Protein AF-A0A170V1U6-F1 (afdb_monomer_lite)

pLDDT: mean 73.05, std 10.62, range [34.31, 85.88]

Organism: Triatoma infestans (NCBI:txid30076)

Foldseek 3Di:
DDDDDDDDDDDDDQPLVVVVVLQVVDADPAPVPDDPPCPPSWDALVNCCVVRVDDSVVNVVSCVVQVWDQDPRTTHHHDPNSVVVVVVVVVVVCVVVVPDPVDDPPVVSVVVVCVVGPPDD

InterPro domains:
  IPR019128 Sister chromatid cohesion protein Dcc1 [PF09724] (2-118)
  IPR019128 Sister chromatid cohesion protein Dcc1 [PTHR13395] (3-121)

Secondary structure (DSSP, 8-state):
-----------PPP-HHHHHHHHHHT-B--GGG--S---SS-B-HHHHHHHHT--HHHHHHHHHHTT-EEETTEEEPBPHHHHHHHHHHHHHHHHHTT--TT---HHHHHHHHHHHSPP--

Sequence (121 aa):
EFFYDYYELKKIKPRLSRIRHLLNERQYKGSELEEQDQSDGYYSIDDLIERIQASEEEIKQGLSDIDAVSIKGKWRLLEDQYHFRALSFMLNLLDENSWKVNEIPLGETLEILNELLPKEI

Radius of gyration: 20.26 Å; chains: 1; bounding box: 54×34×65 Å

Structure (mmCIF, N/CA/C/O backbone):
data_AF-A0A170V1U6-F1
#
_entry.id   AF-A0A170V1U6-F1
#
loop_
_atom_site.group_PDB
_atom_site.id
_atom_site.type_symbol
_atom_site.label_atom_id
_atom_site.label_alt_id
_atom_site.label_comp_id
_atom_site.label_asym_id
_atom_site.label_entity_id
_atom_site.label_seq_id
_atom_site.pdbx_PDB_ins_code
_atom_site.Cartn_x
_atom_site.Cartn_y
_atom_site.Cartn_z
_atom_site.occupancy
_atom_site.B_iso_or_equiv
_atom_site.auth_seq_id
_atom_site.auth_comp_id
_atom_site.auth_asym_id
_atom_site.auth_atom_id
_atom_site.pdbx_PDB_model_num
ATOM 1 N N . GLU A 1 1 ? -35.802 3.725 39.553 1.00 45.03 1 GLU A N 1
ATOM 2 C CA . GLU A 1 1 ? -35.129 2.488 39.100 1.00 45.03 1 GLU A CA 1
ATOM 3 C C . GLU A 1 1 ? -33.662 2.761 38.762 1.00 45.03 1 GLU A C 1
ATOM 5 O O . GLU A 1 1 ? -33.362 3.860 38.311 1.00 45.03 1 GLU A O 1
ATOM 10 N N . PHE A 1 2 ? -32.754 1.804 38.991 1.00 49.97 2 PHE A N 1
ATOM 11 C CA . PHE A 1 2 ? -31.354 1.894 38.553 1.00 49.97 2 PHE A CA 1
ATOM 12 C C . PHE A 1 2 ? -31.226 1.248 37.169 1.00 49.97 2 PHE A C 1
ATOM 14 O O . PHE A 1 2 ? -31.465 0.050 37.028 1.00 49.97 2 PHE A O 1
ATOM 21 N N . PHE A 1 3 ? -30.875 2.038 36.156 1.00 56.53 3 PHE A N 1
ATOM 22 C CA . PHE A 1 3 ? -30.530 1.530 34.831 1.00 56.53 3 PHE A CA 1
ATOM 23 C C . PHE A 1 3 ? -29.086 1.030 34.870 1.00 56.53 3 PHE A C 1
ATOM 25 O O . PHE A 1 3 ? -28.166 1.801 35.135 1.00 56.53 3 PHE A O 1
ATOM 32 N N . TYR A 1 4 ? -28.899 -0.268 34.652 1.00 61.94 4 TYR A N 1
ATOM 33 C CA . TYR A 1 4 ? -27.583 -0.842 34.410 1.00 61.94 4 TYR A CA 1
ATOM 34 C C . TYR A 1 4 ? -27.370 -0.925 32.900 1.00 61.94 4 TYR A C 1
ATOM 36 O O . TYR A 1 4 ? -27.836 -1.861 32.253 1.00 61.94 4 TYR A O 1
ATOM 44 N N . ASP A 1 5 ? -26.670 0.061 32.346 1.00 73.00 5 ASP A N 1
ATOM 45 C CA . ASP A 1 5 ? -26.108 -0.025 31.002 1.00 73.00 5 ASP A CA 1
ATOM 46 C C . ASP A 1 5 ? -24.852 -0.900 31.053 1.00 73.00 5 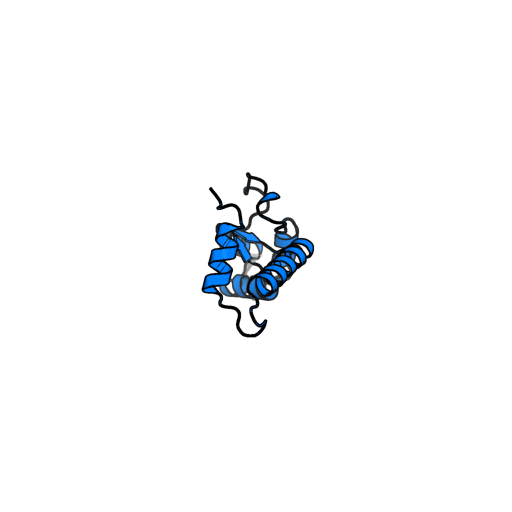ASP A C 1
ATOM 48 O O . ASP A 1 5 ? -23.875 -0.579 31.733 1.00 73.00 5 ASP A O 1
ATOM 52 N N . TYR A 1 6 ? -24.883 -2.028 30.346 1.00 67.12 6 TYR A N 1
ATOM 53 C CA . TYR A 1 6 ? -23.727 -2.903 30.179 1.00 67.12 6 TYR A CA 1
ATOM 54 C C . TYR A 1 6 ? -23.220 -2.822 28.743 1.00 67.12 6 TYR A C 1
ATOM 56 O O . TYR A 1 6 ? -23.962 -3.032 27.785 1.00 67.12 6 TYR A O 1
ATOM 64 N N . TYR A 1 7 ? -21.927 -2.542 28.606 1.00 72.62 7 TYR A N 1
ATOM 65 C CA . TYR A 1 7 ? -21.235 -2.540 27.326 1.00 72.62 7 TYR A CA 1
ATOM 66 C C . TYR A 1 7 ? -20.819 -3.969 26.966 1.00 72.62 7 TYR A C 1
ATOM 68 O O . TYR A 1 7 ? -20.016 -4.586 27.665 1.00 72.62 7 TYR A O 1
ATOM 76 N N . GLU A 1 8 ? -21.360 -4.494 25.868 1.00 74.50 8 GLU A N 1
ATOM 77 C CA . GLU A 1 8 ? -20.991 -5.799 25.314 1.00 74.50 8 GLU A CA 1
ATOM 78 C C . GLU A 1 8 ? -20.036 -5.622 24.124 1.00 74.50 8 GLU A C 1
ATOM 80 O O . GLU A 1 8 ? -20.304 -4.852 23.198 1.00 74.50 8 GLU A O 1
ATOM 85 N N . LEU A 1 9 ? -18.926 -6.364 24.123 1.00 62.81 9 LEU A N 1
ATOM 86 C CA . LEU A 1 9 ? -17.995 -6.409 22.997 1.00 62.81 9 LEU A CA 1
ATOM 87 C C . LEU A 1 9 ? -18.538 -7.344 21.912 1.00 62.81 9 LEU A C 1
ATOM 89 O O . LEU A 1 9 ? -18.596 -8.560 22.094 1.00 62.81 9 LEU A O 1
ATOM 93 N N . LYS A 1 10 ? -18.891 -6.786 20.751 1.00 63.88 10 LYS A N 1
ATOM 94 C CA . LYS A 1 10 ? -19.279 -7.567 19.570 1.00 63.88 10 LYS A CA 1
ATOM 95 C C . LYS A 1 10 ? -18.139 -7.643 18.566 1.00 63.88 10 LYS A C 1
ATOM 97 O O . LYS A 1 10 ? -17.530 -6.633 18.228 1.00 63.88 10 LYS A O 1
ATOM 102 N N . LYS A 1 11 ? -17.901 -8.844 18.030 1.00 57.09 11 LYS A N 1
ATOM 103 C CA . LYS A 1 11 ? -17.009 -9.041 16.881 1.00 57.09 11 LYS A CA 1
ATOM 104 C C . LYS A 1 11 ? -17.613 -8.332 15.668 1.00 57.09 11 LYS A C 1
ATOM 106 O O . LYS A 1 11 ? -18.649 -8.754 15.155 1.00 57.09 11 LYS A O 1
ATOM 111 N N . ILE A 1 12 ? -16.977 -7.254 15.227 1.00 63.19 12 ILE A N 1
ATOM 112 C CA . ILE A 1 12 ? -17.338 -6.552 13.997 1.00 63.19 12 ILE A CA 1
ATOM 113 C C . ILE A 1 12 ? -16.543 -7.140 12.833 1.00 63.19 12 ILE A C 1
ATOM 115 O O . ILE A 1 12 ? -15.366 -7.456 12.977 1.00 63.19 12 ILE A O 1
ATOM 119 N N . LYS A 1 13 ? -17.185 -7.309 11.672 1.00 59.25 13 LYS A N 1
ATOM 120 C CA . LYS A 1 13 ? -16.440 -7.617 10.449 1.00 59.25 13 LYS A CA 1
ATOM 121 C C . LYS A 1 13 ? -15.659 -6.362 10.052 1.00 59.25 13 LYS A C 1
ATOM 123 O O . LYS A 1 13 ? -16.295 -5.308 9.924 1.00 59.25 13 LYS A O 1
ATOM 128 N N . PRO A 1 14 ? -14.336 -6.449 9.852 1.00 61.50 14 PRO A N 1
ATOM 129 C CA . PRO A 1 14 ? -13.563 -5.304 9.409 1.00 61.50 14 PRO A CA 1
ATOM 130 C C . PRO A 1 14 ? -14.097 -4.853 8.051 1.00 61.50 14 PRO A C 1
ATOM 132 O O . PRO A 1 14 ? -14.337 -5.655 7.146 1.00 61.50 14 PRO A O 1
ATOM 135 N N . ARG A 1 15 ? -14.358 -3.551 7.910 1.00 65.88 15 ARG A N 1
ATOM 136 C CA . ARG A 1 15 ? -14.844 -2.989 6.646 1.00 65.88 15 ARG A CA 1
ATOM 137 C C . ARG A 1 15 ? -13.657 -2.754 5.721 1.00 65.88 15 ARG A C 1
ATOM 139 O O . ARG A 1 15 ? -13.321 -1.609 5.450 1.00 65.88 15 ARG A O 1
ATOM 146 N N . LEU A 1 16 ? -13.046 -3.828 5.223 1.00 68.44 16 LEU A N 1
ATOM 147 C CA . LEU A 1 16 ? -11.897 -3.762 4.307 1.00 68.44 16 LEU A CA 1
ATOM 148 C C . LEU A 1 16 ? -12.210 -2.944 3.039 1.00 68.44 16 LEU A C 1
ATOM 150 O O . LEU A 1 16 ? -11.342 -2.268 2.502 1.00 68.44 16 LEU A O 1
ATOM 154 N N . SER A 1 17 ? -13.482 -2.862 2.631 1.00 70.25 17 SER A N 1
ATOM 155 C CA . SER A 1 17 ? -13.930 -1.961 1.557 1.00 70.25 17 SER A CA 1
ATOM 156 C C . SER A 1 17 ? -13.630 -0.475 1.824 1.00 70.25 17 SER A C 1
ATOM 158 O O . SER A 1 17 ? -13.498 0.292 0.872 1.00 70.25 17 SER A O 1
ATOM 160 N N . ARG A 1 18 ? -13.494 -0.050 3.093 1.00 76.12 18 ARG A N 1
ATOM 161 C CA . ARG A 1 18 ? -13.029 1.305 3.440 1.00 76.12 18 ARG A CA 1
ATOM 162 C C . ARG A 1 18 ? -11.557 1.514 3.108 1.00 76.12 18 ARG A C 1
ATOM 164 O O . ARG A 1 18 ? -11.239 2.618 2.694 1.00 76.12 18 ARG A O 1
ATOM 171 N N . ILE A 1 19 ? -10.694 0.499 3.249 1.00 80.44 19 ILE A N 1
ATOM 172 C CA . ILE A 1 19 ? -9.269 0.593 2.874 1.00 80.44 19 ILE A CA 1
ATOM 173 C C . ILE A 1 19 ? -9.178 1.011 1.410 1.00 80.44 19 ILE A C 1
ATOM 175 O O . ILE A 1 19 ? -8.553 2.012 1.078 1.00 80.44 19 ILE A O 1
ATOM 179 N N . ARG A 1 20 ? -9.896 0.283 0.550 1.00 79.44 20 ARG A N 1
ATOM 180 C CA . ARG A 1 20 ? -9.963 0.581 -0.878 1.00 79.44 20 ARG A CA 1
ATOM 181 C C . ARG A 1 20 ? -10.508 1.976 -1.152 1.00 79.44 20 ARG A C 1
ATOM 183 O O . ARG A 1 20 ? -9.931 2.668 -1.972 1.00 79.44 20 ARG A O 1
ATOM 190 N N . HIS A 1 21 ? -11.578 2.396 -0.477 1.00 81.38 21 HIS A N 1
ATOM 191 C CA . HIS A 1 21 ? -12.125 3.744 -0.660 1.00 81.38 21 HIS A CA 1
ATOM 192 C C . HIS A 1 21 ? -11.106 4.829 -0.290 1.00 81.38 21 HIS A C 1
ATOM 194 O O . HIS A 1 21 ? -10.855 5.708 -1.100 1.00 81.38 21 HIS A O 1
ATOM 200 N N . LEU A 1 22 ? -10.489 4.730 0.892 1.00 79.62 22 LEU A N 1
ATOM 201 C CA . LEU A 1 22 ? -9.498 5.691 1.388 1.00 79.62 22 LEU A CA 1
ATOM 202 C C . LEU A 1 22 ? -8.283 5.781 0.455 1.00 79.62 22 LEU A C 1
ATOM 204 O O . LEU A 1 22 ? -7.836 6.865 0.101 1.00 79.62 22 LEU A O 1
ATOM 208 N N . LEU A 1 23 ? -7.758 4.638 0.012 1.00 80.81 23 LEU A N 1
ATOM 209 C CA . LEU A 1 23 ? -6.598 4.605 -0.881 1.00 80.81 23 LEU A CA 1
ATOM 210 C C . LEU A 1 23 ? -6.932 5.024 -2.317 1.00 80.81 23 LEU A C 1
ATOM 212 O O . LEU A 1 23 ? -6.041 5.467 -3.038 1.00 80.81 23 LEU A O 1
ATOM 216 N N . ASN A 1 24 ? -8.190 4.888 -2.744 1.00 78.75 24 ASN A N 1
ATOM 217 C CA . ASN A 1 24 ? -8.632 5.336 -4.063 1.00 78.75 24 ASN A CA 1
ATOM 218 C C . ASN A 1 24 ? -8.695 6.871 -4.151 1.00 78.75 24 ASN A C 1
ATOM 220 O O . ASN A 1 24 ? -8.493 7.413 -5.232 1.00 78.75 24 ASN A O 1
ATOM 224 N N . GLU A 1 25 ? -8.882 7.576 -3.027 1.00 75.50 25 GLU A N 1
ATOM 225 C CA . GLU A 1 25 ? -8.878 9.050 -2.997 1.00 75.50 25 GLU A CA 1
ATOM 226 C C . GLU A 1 25 ? -7.543 9.640 -3.477 1.00 75.50 25 GLU A C 1
ATOM 228 O O . GLU A 1 25 ? -7.525 10.684 -4.130 1.00 75.50 25 GLU A O 1
ATOM 233 N N . ARG A 1 26 ? -6.425 8.949 -3.218 1.00 71.75 26 ARG A N 1
ATOM 234 C CA . ARG A 1 26 ? -5.100 9.304 -3.745 1.00 71.75 26 ARG A CA 1
ATOM 235 C C . ARG A 1 26 ? -4.356 8.083 -4.277 1.00 71.75 26 ARG A C 1
ATOM 237 O O . ARG A 1 26 ? -3.466 7.536 -3.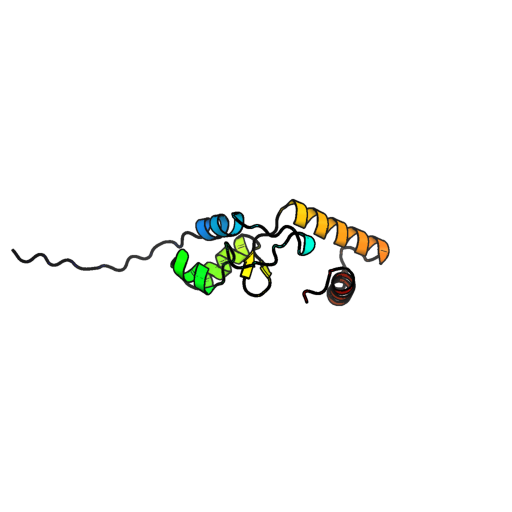621 1.00 71.75 26 ARG A O 1
ATOM 244 N N . GLN A 1 27 ? -4.702 7.697 -5.503 1.00 79.25 27 GLN A N 1
ATOM 245 C CA . GLN A 1 27 ? -3.940 6.707 -6.262 1.00 79.25 27 GLN A CA 1
ATOM 246 C C . GLN A 1 27 ? -2.569 7.248 -6.687 1.00 79.25 27 GLN A C 1
ATOM 248 O O . GLN A 1 27 ? -2.398 8.433 -6.974 1.00 79.25 27 GLN A O 1
ATOM 253 N N . TYR A 1 28 ? -1.598 6.347 -6.764 1.00 78.25 28 TYR A N 1
ATOM 254 C CA . TYR A 1 28 ? -0.255 6.603 -7.245 1.00 78.25 28 TYR A CA 1
ATOM 255 C C . TYR A 1 28 ? -0.233 6.673 -8.774 1.00 78.25 28 TYR A C 1
ATOM 257 O O . TYR A 1 28 ? -0.536 5.689 -9.453 1.00 78.25 28 TYR A O 1
ATOM 265 N N . LYS A 1 29 ? 0.149 7.838 -9.308 1.00 75.81 29 LYS A N 1
ATOM 266 C CA . LYS A 1 29 ? 0.207 8.114 -10.756 1.00 75.81 29 LYS A CA 1
ATOM 267 C C . LYS A 1 29 ? 1.634 8.161 -11.315 1.00 75.81 29 LYS A C 1
ATOM 269 O O . LYS A 1 29 ? 1.810 8.376 -12.513 1.00 75.81 29 LYS A O 1
ATOM 274 N N . GLY A 1 30 ? 2.637 7.949 -10.463 1.00 70.81 30 GLY A N 1
ATOM 275 C CA . GLY A 1 30 ? 4.061 8.070 -10.779 1.00 70.81 30 GLY A CA 1
ATOM 276 C C . GLY A 1 30 ? 4.740 9.174 -9.975 1.00 70.81 30 GLY A C 1
ATOM 277 O O . GLY A 1 30 ? 4.119 10.194 -9.687 1.00 70.81 30 GLY A O 1
ATOM 278 N N . SER A 1 31 ? 6.018 8.972 -9.655 1.00 68.81 31 SER A N 1
ATOM 279 C CA . SER A 1 31 ? 6.839 9.878 -8.837 1.00 68.81 31 SER A CA 1
ATOM 280 C C . SER A 1 31 ? 6.938 11.294 -9.407 1.00 68.81 31 SER A C 1
ATOM 282 O O . SER A 1 31 ? 6.997 12.259 -8.656 1.00 68.81 31 SER A O 1
ATOM 284 N N . GLU A 1 32 ? 6.887 11.444 -10.733 1.00 67.94 32 GLU A N 1
ATOM 285 C CA . GLU A 1 32 ? 6.880 12.747 -11.416 1.00 67.94 32 GLU A CA 1
ATOM 286 C C . GLU A 1 32 ? 5.605 13.567 -11.159 1.00 67.94 32 GLU A C 1
ATOM 288 O O . GLU A 1 32 ? 5.613 14.791 -11.273 1.00 67.94 32 GLU A O 1
ATOM 293 N N . LEU A 1 33 ? 4.498 12.888 -10.854 1.00 67.25 33 LEU A N 1
ATOM 294 C CA . LEU A 1 33 ? 3.187 13.485 -10.604 1.00 67.25 33 LEU A CA 1
ATOM 295 C C . LEU A 1 33 ? 2.838 13.492 -9.111 1.00 67.25 33 LEU A C 1
ATOM 297 O O . LEU A 1 33 ? 1.726 13.880 -8.747 1.00 67.25 33 LEU A O 1
ATOM 301 N N . GLU A 1 34 ? 3.756 13.049 -8.251 1.00 67.94 34 GLU A N 1
ATOM 302 C CA . GLU A 1 34 ? 3.579 13.143 -6.811 1.00 67.94 34 GLU A CA 1
ATOM 303 C C . GLU A 1 34 ? 3.776 14.582 -6.338 1.00 67.94 34 GLU A C 1
ATOM 305 O O . GLU A 1 34 ? 4.739 15.269 -6.680 1.00 67.94 34 GLU A O 1
ATOM 310 N N . GLU A 1 35 ? 2.844 15.044 -5.509 1.00 63.84 35 GLU A N 1
ATOM 311 C CA . GLU A 1 35 ? 3.005 16.308 -4.806 1.00 63.84 35 GLU A CA 1
ATOM 312 C C . GLU A 1 35 ? 4.089 16.157 -3.733 1.00 63.84 35 GLU A C 1
ATOM 314 O O . GLU A 1 35 ? 4.111 15.170 -2.997 1.00 63.84 35 GLU A O 1
ATOM 319 N N . GLN A 1 36 ? 4.969 17.159 -3.613 1.00 58.38 36 GLN A N 1
ATOM 320 C CA . GLN A 1 36 ? 6.004 17.192 -2.566 1.00 58.38 36 GLN A CA 1
ATOM 321 C C . GLN A 1 36 ? 5.409 17.141 -1.152 1.00 58.38 36 GLN A C 1
ATOM 323 O O . GLN A 1 36 ? 6.070 16.687 -0.220 1.00 58.38 36 GLN A O 1
ATOM 328 N N . ASP A 1 37 ? 4.161 17.585 -0.995 1.00 57.38 37 ASP A N 1
ATOM 329 C CA . ASP A 1 37 ? 3.432 17.505 0.261 1.00 57.38 37 ASP A CA 1
ATOM 330 C C . ASP A 1 37 ? 2.657 16.181 0.346 1.00 57.38 37 ASP A C 1
ATOM 332 O O . ASP A 1 37 ? 1.538 16.035 -0.150 1.00 57.38 37 ASP A O 1
ATOM 336 N N . GLN A 1 38 ? 3.274 15.183 0.985 1.00 64.94 38 GLN A N 1
ATOM 337 C CA . GLN A 1 38 ? 2.641 13.894 1.277 1.00 64.94 38 GLN A CA 1
ATOM 338 C C . GLN A 1 38 ? 1.791 13.921 2.565 1.00 64.94 38 GLN A C 1
ATOM 340 O O . GLN A 1 38 ? 1.683 12.916 3.272 1.00 64.94 38 GLN A O 1
ATOM 345 N N . SER A 1 39 ? 1.222 15.076 2.915 1.00 59.38 39 SER A N 1
ATOM 346 C CA . SER A 1 39 ? 0.567 15.274 4.212 1.00 59.38 39 SER A CA 1
ATOM 347 C C . SER A 1 39 ? -0.914 14.877 4.189 1.00 59.38 39 SER A C 1
ATOM 349 O O . SER A 1 39 ? -1.401 14.266 5.139 1.00 59.38 39 SER A O 1
ATOM 351 N N . ASP A 1 40 ? -1.626 15.128 3.082 1.00 60.34 40 ASP A N 1
ATOM 352 C CA . ASP A 1 40 ? -3.067 14.856 2.974 1.00 60.34 40 ASP A CA 1
ATOM 353 C C . ASP A 1 40 ? -3.380 13.617 2.113 1.00 60.34 40 ASP A C 1
ATOM 355 O O . ASP A 1 40 ? -2.903 13.466 0.987 1.00 60.34 40 ASP A O 1
ATOM 359 N N . GLY A 1 41 ? -4.164 12.687 2.666 1.00 64.31 41 GLY A N 1
ATOM 360 C CA . GLY A 1 41 ? -4.570 11.441 2.004 1.00 64.31 41 GLY A CA 1
ATOM 361 C C . GLY A 1 41 ? -3.526 10.315 2.013 1.00 64.31 41 GLY A C 1
ATOM 362 O O . GLY A 1 41 ? -3.715 9.326 1.305 1.00 64.31 41 GLY A O 1
ATOM 363 N N . TYR A 1 42 ? -2.409 10.439 2.748 1.00 74.81 42 TYR A N 1
ATOM 364 C CA . TYR A 1 42 ? -1.353 9.415 2.890 1.00 74.81 42 TYR A CA 1
ATOM 365 C C . TYR A 1 42 ? -1.495 8.617 4.188 1.00 74.81 42 TYR A C 1
ATOM 367 O O . TYR A 1 42 ? -1.143 9.086 5.270 1.00 74.81 42 TYR A O 1
ATOM 375 N N . TYR A 1 43 ? -1.936 7.365 4.069 1.00 81.69 43 TYR A N 1
ATOM 376 C CA . TYR A 1 43 ? -2.244 6.526 5.224 1.00 81.69 43 TYR A CA 1
ATOM 377 C C . TYR A 1 43 ? -1.087 5.588 5.569 1.00 81.69 43 TYR A C 1
ATOM 379 O O . TYR A 1 43 ? -0.612 4.817 4.734 1.00 81.69 43 TYR A O 1
ATOM 387 N N . SER A 1 44 ? -0.621 5.661 6.814 1.00 85.88 44 SER A N 1
ATOM 388 C CA . SER A 1 44 ? 0.273 4.651 7.389 1.00 85.88 44 SER A CA 1
ATOM 389 C C . SER A 1 44 ? -0.547 3.465 7.898 1.00 85.88 44 SER A C 1
ATOM 391 O O . SER A 1 44 ? -1.764 3.561 8.034 1.00 85.88 44 SER A O 1
ATOM 393 N N . ILE A 1 45 ? 0.112 2.340 8.191 1.00 85.19 45 ILE A N 1
ATOM 394 C CA . ILE A 1 45 ? -0.587 1.156 8.710 1.00 85.19 45 ILE A CA 1
ATOM 395 C C . ILE A 1 45 ? -1.335 1.470 10.015 1.00 85.19 45 ILE A C 1
ATOM 397 O O . ILE A 1 45 ? -2.468 1.038 10.181 1.00 85.19 45 ILE A O 1
ATOM 401 N N . ASP A 1 46 ? -0.734 2.302 10.869 1.00 85.38 46 ASP A N 1
ATOM 402 C CA . ASP A 1 46 ? -1.306 2.768 12.134 1.00 85.38 46 ASP A CA 1
ATOM 403 C C . ASP A 1 46 ? -2.581 3.601 11.908 1.00 85.38 46 ASP A C 1
ATOM 405 O O . ASP A 1 46 ? -3.624 3.309 12.482 1.00 85.38 46 ASP A O 1
ATOM 409 N N . ASP A 1 47 ? -2.552 4.541 10.953 1.00 85.81 47 ASP A N 1
ATOM 410 C CA . ASP A 1 47 ? -3.727 5.353 10.597 1.00 85.81 47 ASP A CA 1
ATOM 411 C C . ASP A 1 47 ? -4.875 4.479 10.063 1.00 85.81 47 ASP A C 1
ATOM 413 O O . ASP A 1 47 ? -6.035 4.641 10.449 1.00 85.81 47 ASP A O 1
ATOM 417 N N . LEU A 1 48 ? -4.554 3.480 9.230 1.00 84.62 48 LEU A N 1
ATOM 418 C CA . LEU A 1 48 ? -5.544 2.520 8.738 1.00 84.62 48 LEU A CA 1
ATOM 419 C C . LEU A 1 48 ? -6.153 1.701 9.886 1.00 84.62 48 LEU A C 1
ATOM 421 O O . LEU A 1 48 ? -7.370 1.496 9.901 1.00 84.62 48 LEU A O 1
ATOM 425 N N . ILE A 1 49 ? -5.343 1.269 10.857 1.00 84.44 49 ILE A N 1
ATOM 426 C CA . ILE A 1 49 ? -5.811 0.561 12.058 1.00 84.44 49 ILE A CA 1
ATOM 427 C C . ILE A 1 49 ? -6.769 1.452 12.859 1.00 84.44 49 ILE A C 1
ATOM 429 O O . ILE A 1 49 ? -7.865 1.001 13.200 1.00 84.44 49 ILE A O 1
ATOM 433 N N . GLU A 1 50 ? -6.423 2.719 13.093 1.00 83.56 50 GLU A N 1
ATOM 434 C CA . GLU A 1 50 ? -7.272 3.665 13.830 1.00 83.56 50 GLU A CA 1
ATOM 435 C C . GLU A 1 50 ? -8.588 3.979 13.095 1.00 83.56 50 GLU A C 1
ATOM 437 O O . GLU A 1 50 ? -9.665 4.000 13.702 1.00 83.56 50 GLU A O 1
ATOM 442 N N . ARG A 1 51 ? -8.541 4.177 11.771 1.00 81.75 51 ARG A N 1
ATOM 443 C CA . ARG A 1 51 ? -9.707 4.541 10.939 1.00 81.75 51 ARG A CA 1
ATOM 444 C C . ARG A 1 51 ? -10.675 3.385 10.692 1.00 81.75 51 ARG A C 1
ATOM 446 O O . ARG A 1 51 ? -11.893 3.597 10.617 1.00 81.75 51 ARG A O 1
ATOM 453 N N . ILE A 1 52 ? -10.152 2.180 10.472 1.00 81.31 52 ILE A N 1
ATOM 454 C CA . ILE A 1 52 ? -10.940 0.993 10.095 1.00 81.31 52 ILE A CA 1
ATOM 455 C C . ILE A 1 52 ? -11.249 0.120 11.314 1.00 81.31 52 ILE A C 1
ATOM 457 O O . ILE A 1 52 ? -12.187 -0.678 11.246 1.00 81.31 52 ILE A O 1
ATOM 461 N N . GLN A 1 53 ? -10.535 0.329 12.427 1.00 79.19 53 GLN A N 1
ATOM 462 C CA . GLN A 1 53 ? -10.681 -0.405 13.686 1.00 79.19 53 GLN A CA 1
ATOM 463 C C . GLN A 1 53 ? -10.557 -1.917 13.474 1.00 79.19 53 GLN A C 1
ATOM 465 O O . GLN A 1 53 ? -11.418 -2.702 13.876 1.00 79.19 53 GLN A O 1
ATOM 470 N N . ALA A 1 54 ? -9.489 -2.313 12.786 1.00 79.62 54 ALA A N 1
ATOM 471 C CA . ALA A 1 54 ? -9.164 -3.701 12.491 1.00 79.62 54 ALA A CA 1
ATOM 472 C C . ALA A 1 54 ? -7.749 -4.026 12.974 1.00 79.62 54 ALA A C 1
ATOM 474 O O . ALA A 1 54 ? -6.922 -3.133 13.140 1.00 79.62 54 ALA A O 1
ATOM 475 N N . SER A 1 55 ? -7.470 -5.308 13.193 1.00 82.56 55 SER A N 1
ATOM 476 C CA . SER A 1 55 ? -6.122 -5.762 13.528 1.00 82.56 55 SER A CA 1
ATOM 477 C C . SER A 1 55 ? -5.150 -5.484 12.382 1.00 82.56 55 SER A C 1
ATOM 479 O O . SER A 1 55 ? -5.540 -5.500 11.215 1.00 82.56 55 SER A O 1
ATOM 481 N N . GLU A 1 56 ? -3.869 -5.309 12.704 1.00 85.69 56 GLU A N 1
ATOM 482 C CA . GLU A 1 56 ? -2.815 -5.105 11.704 1.00 85.69 56 GLU A CA 1
ATOM 483 C C . GLU A 1 56 ? -2.809 -6.203 10.625 1.00 85.69 56 GLU A C 1
ATOM 485 O O . GLU A 1 56 ? -2.665 -5.901 9.444 1.00 85.69 56 GLU A O 1
ATOM 490 N N . GLU A 1 57 ? -3.021 -7.465 11.010 1.00 84.75 57 GLU A N 1
ATOM 491 C CA . GLU A 1 57 ? -3.103 -8.598 10.078 1.00 84.75 57 GLU A CA 1
ATOM 492 C C . GLU A 1 57 ? -4.261 -8.457 9.082 1.00 84.75 57 GLU A C 1
ATOM 494 O O . GLU A 1 57 ? -4.063 -8.641 7.885 1.00 84.75 57 GLU A O 1
ATOM 499 N N . GLU A 1 58 ? -5.445 -8.051 9.547 1.00 84.00 58 GLU A N 1
ATOM 500 C CA . GLU A 1 58 ? -6.616 -7.829 8.687 1.00 84.00 58 GLU A CA 1
ATOM 501 C C . GLU A 1 58 ? -6.388 -6.654 7.729 1.00 84.00 58 GLU A C 1
ATOM 503 O O . GLU A 1 58 ? -6.780 -6.715 6.564 1.00 84.00 58 GLU A O 1
ATOM 508 N N . ILE A 1 59 ? -5.720 -5.591 8.196 1.00 85.31 59 ILE A N 1
ATOM 509 C CA . ILE A 1 59 ? -5.332 -4.459 7.347 1.00 85.31 59 ILE A CA 1
ATOM 510 C C . ILE A 1 59 ? -4.330 -4.909 6.287 1.00 85.31 59 ILE A C 1
ATOM 512 O O . ILE A 1 59 ? -4.547 -4.638 5.109 1.00 85.31 59 ILE A O 1
ATOM 516 N N . LYS A 1 60 ? -3.270 -5.631 6.670 1.00 84.62 60 LYS A N 1
ATOM 517 C CA . LYS A 1 60 ? -2.273 -6.176 5.733 1.00 84.62 60 LYS A CA 1
ATOM 518 C C . LYS A 1 60 ? -2.923 -7.080 4.695 1.00 84.62 60 LYS A C 1
ATOM 520 O O . LYS A 1 60 ? -2.653 -6.931 3.510 1.00 84.62 60 LYS A O 1
ATOM 525 N N . GLN A 1 61 ? -3.819 -7.960 5.125 1.00 84.75 61 GLN A N 1
ATOM 526 C CA . GLN A 1 61 ? -4.530 -8.855 4.224 1.00 84.75 61 GLN A CA 1
ATOM 527 C C . GLN A 1 61 ? -5.459 -8.085 3.278 1.00 84.75 61 GLN A C 1
ATOM 529 O O . GLN A 1 61 ? -5.480 -8.370 2.084 1.00 84.75 61 GLN A O 1
ATOM 534 N N . GLY A 1 62 ? -6.162 -7.064 3.775 1.00 83.69 62 GLY A N 1
ATOM 535 C CA . GLY A 1 62 ? -6.980 -6.180 2.945 1.00 83.69 62 GLY A CA 1
ATOM 536 C C . GLY A 1 62 ? -6.170 -5.325 1.969 1.00 83.69 62 GLY A C 1
ATOM 537 O O . GLY A 1 62 ? -6.656 -5.052 0.880 1.00 83.69 62 GLY A O 1
ATOM 538 N N . LEU A 1 63 ? -4.950 -4.922 2.334 1.00 84.62 63 LEU A N 1
ATOM 539 C CA . LEU A 1 63 ? -4.009 -4.220 1.456 1.00 84.62 63 LEU A CA 1
ATOM 540 C C . LEU A 1 63 ? -3.467 -5.144 0.362 1.00 84.62 63 LEU A C 1
ATOM 542 O O . LEU A 1 63 ? -3.379 -4.727 -0.789 1.00 84.62 63 LEU A O 1
ATOM 546 N N . SER A 1 64 ? -3.149 -6.396 0.699 1.00 83.25 64 SER A N 1
ATOM 547 C CA . SER A 1 64 ? -2.733 -7.404 -0.280 1.00 83.25 64 SER A CA 1
ATOM 548 C C . SER A 1 64 ? -3.857 -7.792 -1.244 1.00 83.25 64 SER A C 1
ATOM 550 O O . SER A 1 64 ? -3.581 -7.980 -2.419 1.00 83.25 64 SER A O 1
ATOM 552 N N . ASP A 1 65 ? -5.111 -7.871 -0.785 1.00 83.88 65 ASP A N 1
ATOM 553 C CA . ASP A 1 65 ? -6.280 -8.186 -1.631 1.00 83.88 65 ASP A CA 1
ATOM 554 C C . ASP A 1 65 ? -6.541 -7.134 -2.723 1.00 83.88 65 ASP A C 1
ATOM 556 O O . ASP A 1 65 ? -7.127 -7.433 -3.760 1.00 83.88 65 ASP A O 1
ATOM 560 N N . ILE A 1 66 ? -6.101 -5.895 -2.492 1.00 79.00 66 ILE A N 1
ATOM 561 C CA . ILE A 1 66 ? -6.269 -4.772 -3.423 1.00 79.00 66 ILE A CA 1
ATOM 562 C C . ILE A 1 66 ? -4.962 -4.371 -4.117 1.00 79.00 66 ILE A C 1
ATOM 564 O O . ILE A 1 66 ? -4.924 -3.299 -4.717 1.00 79.00 66 ILE A O 1
ATOM 568 N N . ASP A 1 67 ? -3.899 -5.175 -3.996 1.00 80.75 67 ASP A N 1
ATOM 569 C CA . ASP A 1 67 ? -2.567 -4.885 -4.546 1.00 80.75 67 ASP A CA 1
ATOM 570 C C . ASP A 1 67 ? -2.032 -3.491 -4.149 1.00 80.75 67 ASP A C 1
ATOM 572 O O . ASP A 1 67 ? -1.381 -2.785 -4.925 1.00 80.75 67 ASP A O 1
ATOM 576 N N . ALA A 1 68 ? -2.316 -3.061 -2.915 1.00 84.19 68 ALA A N 1
ATOM 577 C CA . ALA A 1 68 ? -1.770 -1.817 -2.392 1.00 84.19 68 ALA A CA 1
ATOM 578 C C . ALA A 1 68 ? -0.266 -1.956 -2.131 1.00 84.19 68 ALA A C 1
ATOM 580 O O . ALA A 1 68 ? 0.220 -2.974 -1.638 1.00 84.19 68 ALA A O 1
ATOM 581 N N . VAL A 1 69 ? 0.468 -0.883 -2.407 1.00 80.62 69 VAL A N 1
ATOM 582 C CA . VAL A 1 69 ? 1.921 -0.810 -2.264 1.00 80.62 69 VAL A CA 1
ATOM 583 C C . VAL A 1 69 ? 2.319 0.200 -1.196 1.00 80.62 69 VAL A C 1
ATOM 585 O O . VAL A 1 69 ? 1.657 1.218 -0.990 1.00 80.62 69 VAL A O 1
ATOM 588 N N . SER A 1 70 ? 3.418 -0.093 -0.505 1.00 81.75 70 SER A N 1
ATOM 589 C CA . SER A 1 70 ? 4.033 0.797 0.479 1.00 81.75 70 SER A CA 1
ATOM 590 C C . SER A 1 70 ? 5.087 1.661 -0.210 1.00 81.75 70 SER A C 1
ATOM 592 O O . SER A 1 70 ? 6.140 1.153 -0.594 1.00 81.75 70 SER A O 1
ATOM 594 N N . ILE A 1 71 ? 4.845 2.964 -0.292 1.00 77.44 71 ILE A N 1
ATOM 595 C CA . ILE A 1 71 ? 5.771 3.954 -0.850 1.00 77.44 71 ILE A CA 1
ATOM 596 C C . ILE A 1 71 ? 6.105 4.936 0.271 1.00 77.44 71 ILE A C 1
ATOM 598 O O . ILE A 1 71 ? 5.201 5.502 0.883 1.00 77.44 71 ILE A O 1
ATOM 602 N N . LYS A 1 72 ? 7.392 5.085 0.614 1.00 73.00 72 LYS A N 1
ATOM 603 C CA . LYS A 1 72 ? 7.854 5.959 1.716 1.00 73.00 72 LYS A CA 1
ATOM 604 C C . LYS A 1 72 ? 7.135 5.730 3.065 1.00 73.00 72 LYS A C 1
ATOM 606 O O . LYS A 1 72 ? 6.902 6.657 3.834 1.00 73.00 72 LYS A O 1
ATOM 611 N N . GLY A 1 73 ? 6.758 4.484 3.373 1.00 76.12 73 GLY A N 1
ATOM 612 C CA . GLY A 1 73 ? 6.039 4.144 4.614 1.00 76.12 73 GLY A CA 1
ATOM 613 C C . GLY A 1 73 ? 4.555 4.545 4.625 1.00 76.12 73 GLY A C 1
ATOM 614 O O . GLY A 1 73 ? 3.912 4.543 5.683 1.00 76.12 73 GLY A O 1
ATOM 615 N N . LYS A 1 74 ? 4.003 4.883 3.455 1.00 82.62 74 LYS A N 1
ATOM 616 C CA . LYS A 1 74 ? 2.592 5.195 3.221 1.00 82.62 74 LYS A CA 1
ATOM 617 C C . LYS A 1 74 ? 1.999 4.195 2.233 1.00 82.62 74 LYS A C 1
ATOM 619 O O . LYS A 1 74 ? 2.640 3.822 1.256 1.00 82.62 74 LYS A O 1
ATOM 624 N N . TRP A 1 75 ? 0.770 3.760 2.481 1.00 84.56 75 TRP A N 1
ATOM 625 C CA . TRP A 1 75 ? 0.071 2.824 1.607 1.00 84.56 75 TRP A CA 1
ATOM 626 C C . TRP A 1 75 ? -0.644 3.556 0.473 1.00 84.56 75 TRP A C 1
ATOM 628 O O . TRP A 1 75 ? -1.250 4.620 0.669 1.00 84.56 75 TRP A O 1
ATOM 638 N N . ARG A 1 76 ? -0.557 2.981 -0.728 1.00 80.81 76 ARG A N 1
ATOM 639 C CA . ARG A 1 76 ? -1.065 3.555 -1.976 1.00 80.81 76 ARG A CA 1
ATOM 640 C C . ARG A 1 76 ? -1.631 2.482 -2.893 1.00 80.81 76 ARG A C 1
ATOM 6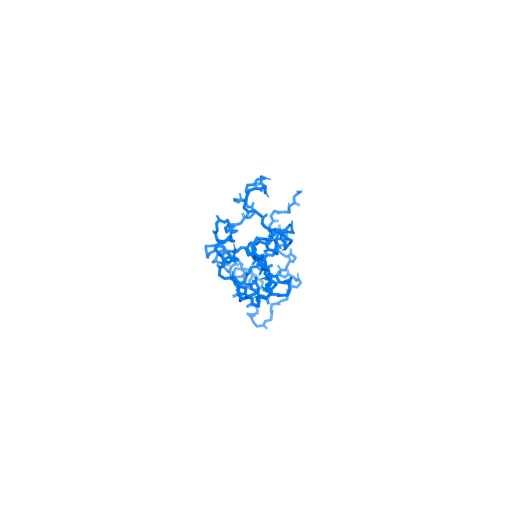42 O O . ARG A 1 76 ? -1.102 1.380 -2.959 1.00 80.81 76 ARG A O 1
ATOM 649 N N . LEU A 1 77 ? -2.680 2.835 -3.629 1.00 84.19 77 LEU A N 1
ATOM 650 C CA . LEU A 1 77 ? -3.144 2.055 -4.774 1.00 84.19 77 LEU A CA 1
ATOM 651 C C . LEU A 1 77 ? -2.537 2.622 -6.046 1.00 84.19 77 LEU A C 1
ATOM 653 O O . LEU A 1 77 ? -2.533 3.833 -6.231 1.00 84.19 77 LEU A O 1
ATOM 657 N N . LEU A 1 78 ? -2.052 1.759 -6.923 1.00 81.12 78 LEU A N 1
ATOM 658 C CA . LEU A 1 78 ? -1.556 2.152 -8.237 1.00 81.12 78 LEU A CA 1
ATOM 659 C C . LEU A 1 78 ? -2.741 2.530 -9.145 1.00 81.12 78 LEU A C 1
ATOM 661 O O . LEU A 1 78 ? -3.817 1.935 -9.071 1.00 81.12 78 LEU A O 1
ATOM 665 N N . GLU A 1 79 ? -2.580 3.568 -9.966 1.00 83.12 79 GLU A N 1
ATOM 666 C CA . GLU A 1 79 ? -3.564 3.913 -10.998 1.00 83.12 79 GLU A CA 1
ATOM 667 C C . GLU A 1 79 ? -3.413 2.982 -12.215 1.00 83.12 79 GLU A C 1
ATOM 669 O O . GLU A 1 79 ? -2.294 2.633 -12.598 1.00 83.12 79 GLU A O 1
ATOM 674 N N . ASP A 1 80 ? -4.515 2.623 -12.880 1.00 78.44 80 ASP A N 1
ATOM 675 C CA . ASP A 1 80 ? -4.507 1.769 -14.081 1.00 78.44 80 ASP A CA 1
ATOM 676 C C . ASP A 1 80 ? -3.572 2.290 -15.186 1.00 78.44 80 ASP A C 1
ATOM 678 O O . ASP A 1 80 ? -2.845 1.529 -15.827 1.00 78.44 80 ASP A O 1
ATOM 682 N N . GLN A 1 81 ? -3.533 3.609 -15.386 1.00 77.75 81 GLN A N 1
ATOM 683 C CA . GLN A 1 81 ? -2.648 4.229 -16.375 1.00 77.75 81 GLN A CA 1
ATOM 684 C C . GLN A 1 81 ? -1.174 4.049 -16.006 1.00 77.75 81 GLN A C 1
ATOM 686 O O . GLN A 1 81 ? -0.334 3.847 -16.886 1.00 77.75 81 GLN A O 1
ATOM 691 N N . TYR A 1 82 ? -0.852 4.096 -14.712 1.00 78.50 82 TYR A N 1
ATOM 692 C CA . TYR A 1 82 ? 0.497 3.834 -14.231 1.00 78.50 82 TYR A CA 1
ATOM 693 C C . TYR A 1 82 ? 0.858 2.354 -14.387 1.00 78.50 82 TYR A C 1
ATOM 695 O O . TYR A 1 82 ? 1.949 2.056 -14.868 1.00 78.50 82 TYR A O 1
ATOM 703 N N . HIS A 1 83 ? -0.069 1.431 -14.104 1.00 79.44 83 HIS A N 1
ATOM 704 C CA . HIS A 1 83 ? 0.124 0.007 -14.401 1.00 79.44 83 HIS A CA 1
ATOM 705 C C . HIS A 1 83 ? 0.461 -0.226 -15.874 1.00 79.44 83 HIS A C 1
ATOM 707 O O . HIS A 1 83 ? 1.405 -0.952 -16.183 1.00 79.44 83 HIS A O 1
ATOM 713 N N . PHE A 1 84 ? -0.266 0.419 -16.790 1.00 80.94 84 PHE A N 1
ATOM 714 C CA . PHE A 1 84 ? -0.027 0.259 -18.223 1.00 80.94 84 PHE A CA 1
ATOM 715 C C . PHE A 1 84 ? 1.330 0.827 -18.658 1.00 80.94 84 PHE A C 1
ATOM 717 O O . PHE A 1 84 ? 2.025 0.221 -19.478 1.00 80.94 84 PHE A O 1
ATOM 724 N N . ARG A 1 85 ? 1.735 1.969 -18.086 1.00 82.12 85 ARG A N 1
ATOM 725 C CA . ARG A 1 85 ? 3.065 2.555 -18.312 1.00 82.12 85 ARG A CA 1
ATOM 726 C C . ARG A 1 85 ? 4.171 1.655 -17.776 1.00 82.12 85 ARG A C 1
ATOM 728 O O . ARG A 1 85 ? 5.100 1.363 -18.519 1.00 82.12 85 ARG A O 1
ATOM 735 N N . ALA A 1 86 ? 4.053 1.181 -16.537 1.00 78.38 86 ALA A N 1
ATOM 736 C CA . ALA A 1 86 ? 5.030 0.292 -15.914 1.00 78.38 86 ALA A CA 1
ATOM 737 C C . ALA A 1 86 ? 5.161 -1.031 -16.683 1.00 78.38 86 ALA A C 1
ATOM 739 O O . ALA A 1 86 ? 6.271 -1.488 -16.942 1.00 78.38 86 ALA A O 1
ATOM 740 N N . LEU A 1 87 ? 4.038 -1.611 -17.117 1.00 81.62 87 LEU A N 1
ATOM 741 C CA . LEU A 1 87 ? 4.037 -2.806 -17.957 1.00 81.62 87 LEU A CA 1
ATOM 742 C C . LEU A 1 87 ? 4.697 -2.541 -19.312 1.00 81.62 87 LEU A C 1
ATOM 744 O O . LEU A 1 87 ? 5.557 -3.309 -19.727 1.00 81.62 87 LEU A O 1
ATOM 748 N N . SER A 1 88 ? 4.328 -1.451 -19.989 1.00 83.50 88 SER A N 1
ATOM 749 C CA . SER A 1 88 ? 4.952 -1.076 -21.263 1.00 83.50 88 SER A CA 1
ATOM 750 C C . SER A 1 88 ? 6.455 -0.890 -21.095 1.00 83.50 88 SER A C 1
ATOM 752 O O . SER A 1 88 ? 7.227 -1.344 -21.929 1.00 83.50 88 SER A O 1
ATOM 754 N N . PHE A 1 89 ? 6.885 -0.269 -20.001 1.00 79.12 89 PHE A N 1
ATOM 755 C CA . PHE A 1 89 ? 8.294 -0.080 -19.692 1.00 79.12 89 PHE A CA 1
ATOM 756 C C . PHE A 1 89 ? 9.023 -1.413 -19.486 1.00 79.12 89 PHE A C 1
ATOM 758 O O . PHE A 1 89 ? 10.053 -1.645 -20.112 1.00 79.12 89 PHE A O 1
ATOM 765 N N . MET A 1 90 ? 8.447 -2.333 -18.703 1.00 77.06 90 MET A N 1
ATOM 766 C CA . MET A 1 90 ? 8.981 -3.692 -18.553 1.00 77.06 90 MET A CA 1
ATOM 767 C C . MET A 1 90 ? 9.076 -4.428 -19.896 1.00 77.06 90 MET A C 1
ATOM 769 O O . MET A 1 90 ? 10.081 -5.082 -20.158 1.00 77.06 90 MET A O 1
ATOM 773 N N . LEU A 1 91 ? 8.062 -4.307 -20.759 1.00 81.31 91 LEU A N 1
ATOM 774 C CA . LEU A 1 91 ? 8.064 -4.919 -22.093 1.00 81.31 91 LEU A CA 1
ATOM 775 C C . LEU A 1 91 ? 9.145 -4.332 -23.009 1.00 81.31 91 LEU A C 1
ATOM 777 O O . LEU A 1 91 ? 9.787 -5.091 -23.729 1.00 81.31 91 LEU A O 1
ATOM 781 N N . ASN A 1 92 ? 9.376 -3.018 -22.961 1.00 81.88 92 ASN A N 1
ATOM 782 C CA . ASN A 1 92 ? 10.478 -2.393 -23.697 1.00 81.88 92 ASN A CA 1
ATOM 783 C C . ASN A 1 92 ? 11.834 -2.882 -23.171 1.00 81.88 92 ASN A C 1
ATOM 785 O O . ASN A 1 92 ? 12.675 -3.275 -23.966 1.00 81.88 92 ASN A O 1
ATOM 789 N N . LEU A 1 93 ? 12.023 -2.963 -21.848 1.00 78.00 93 LEU A N 1
ATOM 790 C CA . LEU A 1 93 ? 13.261 -3.492 -21.262 1.00 78.00 93 LEU A CA 1
ATOM 791 C C . LEU A 1 93 ? 13.539 -4.943 -21.664 1.00 78.00 93 LEU A C 1
ATOM 793 O O . LEU A 1 93 ? 14.685 -5.299 -21.939 1.00 78.00 93 LEU A O 1
ATOM 797 N N . LEU A 1 94 ? 12.500 -5.778 -21.699 1.00 78.44 94 LEU A N 1
ATOM 798 C CA . LEU A 1 94 ? 12.575 -7.157 -22.183 1.00 78.44 94 LEU A CA 1
ATOM 799 C C . LEU A 1 94 ? 13.043 -7.221 -23.643 1.00 78.44 94 LEU A C 1
ATOM 801 O O . LEU A 1 94 ? 13.891 -8.052 -23.965 1.00 78.44 94 LEU A O 1
ATOM 805 N N . ASP A 1 95 ? 12.499 -6.357 -24.504 1.00 79.75 95 ASP A N 1
ATOM 806 C CA . ASP A 1 95 ? 12.872 -6.260 -25.919 1.00 79.75 95 ASP A CA 1
ATOM 807 C C . ASP A 1 95 ? 14.324 -5.782 -26.082 1.00 79.75 95 ASP A C 1
ATOM 809 O O . ASP A 1 95 ? 15.130 -6.467 -26.717 1.00 79.75 95 ASP A O 1
ATOM 813 N N . GLU A 1 96 ? 14.697 -4.688 -25.405 1.00 79.56 96 GLU A N 1
ATOM 814 C CA . GLU A 1 96 ? 16.050 -4.115 -25.444 1.00 79.56 96 GLU A CA 1
ATOM 815 C C . GLU A 1 96 ? 17.119 -5.104 -24.967 1.00 79.56 96 GLU A C 1
ATOM 817 O O . GLU A 1 96 ? 18.182 -5.221 -25.579 1.00 79.56 96 GLU A O 1
ATOM 822 N N . ASN A 1 97 ? 16.831 -5.862 -23.907 1.00 73.56 97 ASN A N 1
ATOM 823 C CA . ASN A 1 97 ? 17.762 -6.845 -23.354 1.00 73.56 97 ASN A CA 1
ATOM 824 C C . ASN A 1 97 ? 17.607 -8.246 -23.972 1.00 73.56 97 ASN A C 1
ATOM 826 O O . ASN A 1 97 ? 18.319 -9.176 -23.582 1.00 73.56 97 ASN A O 1
ATOM 830 N N . SER A 1 98 ? 16.693 -8.424 -24.939 1.00 75.38 98 SER A N 1
ATOM 831 C CA . SER A 1 98 ? 16.364 -9.722 -25.551 1.00 75.38 98 SER A CA 1
ATOM 832 C C . SER A 1 98 ? 16.074 -10.825 -24.519 1.00 75.38 98 SER A C 1
ATOM 834 O O . SER A 1 98 ? 16.403 -12.002 -24.715 1.00 75.38 98 SER A O 1
ATOM 836 N N . TRP A 1 99 ? 15.472 -10.451 -23.391 1.00 74.94 99 TRP A N 1
ATOM 837 C CA . TRP A 1 99 ? 15.139 -11.374 -22.314 1.00 74.94 99 TRP A CA 1
ATOM 838 C C . TRP A 1 99 ? 13.881 -12.168 -22.659 1.00 74.94 99 TRP A C 1
ATOM 840 O O . TRP A 1 99 ? 12.906 -11.657 -23.212 1.00 74.94 99 TRP A O 1
ATOM 850 N N . LYS A 1 100 ? 13.869 -13.452 -22.297 1.00 67.19 100 LYS A N 1
ATOM 851 C CA . LYS A 1 100 ? 12.641 -14.245 -22.383 1.00 67.19 100 LYS A CA 1
ATOM 852 C C . LYS A 1 100 ? 11.721 -13.829 -21.244 1.00 67.19 100 LYS A C 1
ATOM 854 O O . LYS A 1 100 ? 12.143 -13.786 -20.096 1.00 67.19 100 LYS A O 1
ATOM 859 N N . VAL A 1 101 ? 10.435 -13.654 -21.543 1.00 65.25 101 VAL A N 1
ATOM 860 C CA . VAL A 1 101 ? 9.381 -13.321 -20.560 1.00 65.25 101 VAL A CA 1
ATOM 861 C C . VAL A 1 101 ? 9.351 -14.291 -19.364 1.00 65.25 101 VAL A C 1
ATOM 863 O O . VAL A 1 101 ? 8.902 -13.938 -18.281 1.00 65.25 101 VAL A O 1
ATOM 866 N N . ASN A 1 102 ? 9.857 -15.514 -19.547 1.00 64.38 102 ASN A N 1
ATOM 867 C CA . ASN A 1 102 ? 9.896 -16.557 -18.524 1.00 64.38 102 ASN A CA 1
ATOM 868 C C . ASN A 1 102 ? 11.200 -16.589 -17.696 1.00 64.38 102 ASN A C 1
ATOM 870 O O . ASN A 1 102 ? 11.322 -17.410 -16.792 1.00 64.38 102 ASN A O 1
ATOM 874 N N . GLU A 1 103 ? 12.181 -15.746 -18.019 1.00 67.06 103 GLU A N 1
ATOM 875 C CA . GLU A 1 103 ? 13.503 -15.690 -17.382 1.00 67.06 103 GLU A CA 1
ATOM 876 C C . GLU A 1 103 ? 13.908 -14.223 -17.194 1.00 67.06 103 GLU A C 1
ATOM 878 O O . GLU A 1 103 ? 14.879 -13.751 -17.779 1.00 67.06 103 GLU A O 1
ATOM 883 N N . ILE A 1 104 ? 13.119 -13.483 -16.409 1.00 68.75 104 ILE A N 1
ATOM 884 C CA . ILE A 1 104 ? 13.391 -12.077 -16.098 1.00 68.75 104 ILE A CA 1
ATOM 885 C C . ILE A 1 104 ? 14.260 -12.017 -14.833 1.00 68.75 104 ILE A C 1
ATOM 887 O O . ILE A 1 104 ? 13.770 -12.349 -13.746 1.00 68.75 104 ILE A O 1
ATOM 891 N N . PRO A 1 105 ? 15.543 -11.623 -14.928 1.00 69.12 105 PRO A N 1
ATOM 892 C CA . PRO A 1 105 ? 16.397 -11.470 -13.759 1.00 69.12 105 PRO A CA 1
ATOM 893 C C . PRO A 1 105 ? 15.949 -10.253 -12.942 1.00 69.12 105 PRO A C 1
ATOM 895 O O . PRO A 1 105 ? 16.311 -9.121 -13.249 1.00 69.12 105 PRO A O 1
ATOM 898 N N . LEU A 1 106 ? 15.173 -10.484 -11.876 1.00 66.50 106 LEU A N 1
ATOM 899 C CA . LEU A 1 106 ? 14.653 -9.429 -10.990 1.00 66.50 106 LEU A CA 1
ATOM 900 C C . LEU A 1 106 ? 15.734 -8.434 -10.535 1.00 66.50 106 LEU A C 1
ATOM 902 O O . LEU A 1 106 ? 15.456 -7.245 -10.480 1.00 66.50 106 LEU A O 1
ATOM 906 N N . GLY A 1 107 ? 16.955 -8.904 -10.250 1.00 66.06 107 GLY A N 1
ATOM 907 C CA . GLY A 1 107 ? 18.081 -8.044 -9.862 1.00 66.06 107 GLY A CA 1
ATOM 908 C C . GLY A 1 107 ? 18.454 -7.031 -10.946 1.00 66.06 107 GLY A C 1
ATOM 909 O O . GLY A 1 107 ? 18.340 -5.833 -10.719 1.00 66.06 107 GLY A O 1
ATOM 910 N N . GLU A 1 108 ? 18.789 -7.509 -12.146 1.00 65.94 108 GLU A N 1
ATOM 911 C CA . GLU A 1 108 ? 19.155 -6.651 -13.286 1.00 65.94 108 GLU A CA 1
ATOM 912 C C . GLU A 1 108 ? 17.989 -5.745 -13.706 1.00 65.94 108 GLU A C 1
ATOM 914 O O . GLU A 1 108 ? 18.174 -4.569 -14.000 1.00 65.94 108 GLU A O 1
ATOM 919 N N . THR A 1 109 ? 16.756 -6.267 -13.675 1.00 68.69 109 THR A N 1
ATOM 920 C CA . THR A 1 109 ? 15.558 -5.474 -14.001 1.00 68.69 109 THR A CA 1
ATOM 921 C C . THR A 1 109 ? 15.389 -4.307 -13.024 1.00 68.69 109 THR A C 1
ATOM 923 O O . THR A 1 109 ? 15.052 -3.202 -13.440 1.00 68.69 109 THR A O 1
ATOM 926 N N . LEU A 1 110 ? 15.621 -4.543 -11.726 1.00 66.88 110 LEU A N 1
ATOM 927 C CA . LEU A 1 110 ? 15.556 -3.514 -10.689 1.00 66.88 110 LEU A CA 1
ATOM 928 C C . LEU A 1 110 ? 16.707 -2.515 -10.797 1.00 66.88 110 LEU A C 1
ATOM 930 O O . LEU A 1 110 ? 16.470 -1.337 -10.556 1.00 66.88 110 LEU A O 1
ATOM 934 N N . GLU A 1 111 ? 17.917 -2.948 -11.160 1.00 65.50 111 GLU A N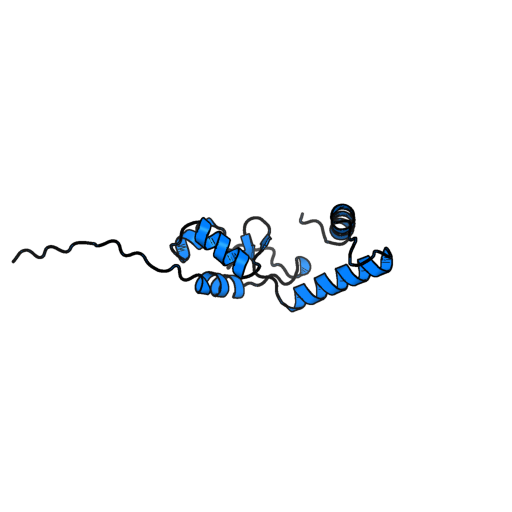 1
ATOM 935 C CA . GLU A 1 111 ? 19.060 -2.050 -11.378 1.00 65.50 111 GLU A CA 1
ATOM 936 C C . GLU A 1 111 ? 18.806 -1.092 -12.542 1.00 65.50 111 GLU A C 1
ATOM 938 O O . GLU A 1 111 ? 18.891 0.124 -12.361 1.00 65.50 111 GLU A O 1
ATOM 943 N N . ILE A 1 112 ? 18.374 -1.616 -13.691 1.00 66.25 112 ILE A N 1
ATOM 944 C CA . ILE A 1 112 ? 18.042 -0.792 -14.860 1.00 66.25 112 ILE A CA 1
ATOM 945 C C . ILE A 1 112 ? 16.868 0.144 -14.540 1.00 66.25 112 ILE A C 1
ATOM 947 O O . ILE A 1 112 ? 16.899 1.334 -14.857 1.00 66.25 112 ILE A O 1
ATOM 951 N N . LEU A 1 113 ? 15.839 -0.363 -13.852 1.00 67.94 113 LEU A N 1
ATOM 952 C CA . LEU A 1 113 ? 14.706 0.453 -13.421 1.00 67.94 113 LEU A CA 1
ATOM 953 C C . LEU A 1 113 ? 15.129 1.540 -12.412 1.00 67.94 113 LEU A C 1
ATOM 955 O O . LEU A 1 113 ? 14.587 2.639 -12.453 1.00 67.94 113 LEU A O 1
ATOM 959 N N . ASN A 1 114 ? 16.107 1.278 -11.539 1.00 64.44 114 ASN A N 1
ATOM 960 C CA . ASN A 1 114 ? 16.641 2.267 -10.594 1.00 64.44 114 ASN A CA 1
ATOM 961 C C . ASN A 1 114 ? 17.459 3.367 -11.287 1.00 64.44 114 ASN A C 1
ATOM 963 O O . ASN A 1 114 ? 17.468 4.499 -10.808 1.00 64.44 114 ASN A O 1
ATOM 967 N N . GLU A 1 115 ? 18.134 3.057 -12.397 1.00 60.59 115 GLU A N 1
ATOM 968 C CA . GLU A 1 115 ? 18.835 4.059 -13.210 1.00 60.59 115 GLU A CA 1
ATOM 969 C C . GLU A 1 115 ? 17.879 4.940 -14.023 1.00 60.59 115 GLU A C 1
ATOM 971 O O . GLU A 1 115 ? 18.154 6.124 -14.224 1.00 60.59 115 GLU A O 1
ATOM 976 N N . LEU A 1 116 ? 16.756 4.378 -14.476 1.00 57.72 116 LEU A N 1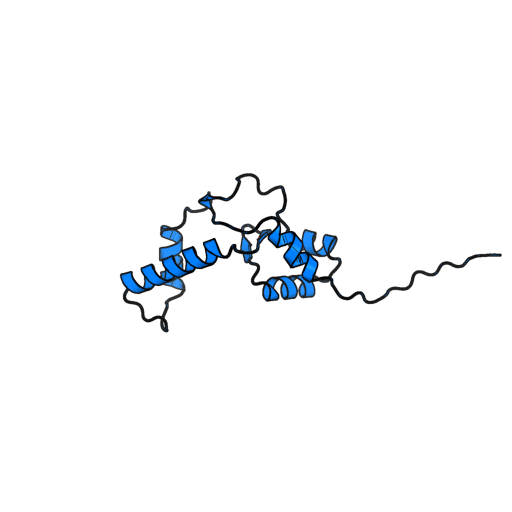
ATOM 977 C CA . LEU A 1 116 ? 15.768 5.086 -15.293 1.00 57.72 116 LEU A CA 1
ATOM 978 C C . LEU A 1 116 ? 14.733 5.873 -14.481 1.00 57.72 116 LEU A C 1
ATOM 980 O O . LEU A 1 116 ? 14.190 6.858 -14.985 1.00 57.72 116 LEU A O 1
ATOM 984 N N . LEU A 1 117 ? 14.451 5.471 -13.241 1.00 55.69 117 LEU A N 1
ATOM 985 C CA . LEU A 1 117 ? 13.567 6.221 -12.354 1.00 55.69 117 LEU A CA 1
ATOM 986 C C . LEU A 1 117 ? 14.354 7.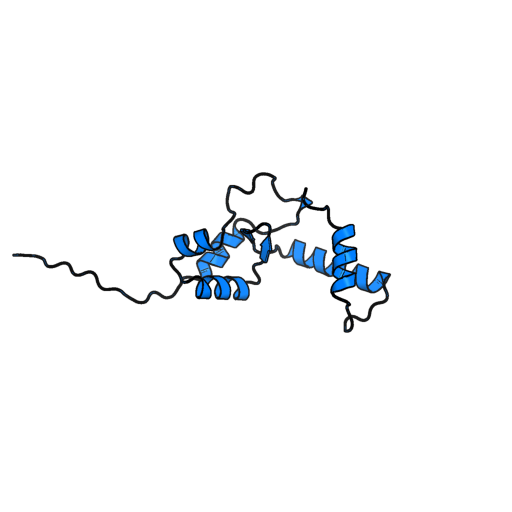317 -11.617 1.00 55.69 117 LEU A C 1
ATOM 988 O O . LEU A 1 117 ? 15.451 7.059 -11.119 1.00 55.69 117 LEU A O 1
ATOM 992 N N . PRO A 1 118 ? 13.810 8.542 -11.488 1.00 48.09 118 PRO A N 1
ATOM 993 C CA . PRO A 1 118 ? 14.447 9.570 -10.681 1.00 48.09 118 PRO A CA 1
ATOM 994 C C . PRO A 1 118 ? 14.587 9.055 -9.246 1.00 48.09 118 PRO A C 1
ATOM 996 O O . PRO A 1 118 ? 13.590 8.752 -8.588 1.00 48.09 118 PRO A O 1
ATOM 999 N N . LYS A 1 119 ? 15.835 8.942 -8.770 1.00 43.91 119 LYS A N 1
ATOM 1000 C CA . LYS A 1 119 ? 16.129 8.641 -7.367 1.00 43.91 119 LYS A CA 1
ATOM 1001 C C . LYS A 1 119 ? 15.407 9.668 -6.509 1.00 43.91 119 LYS A C 1
ATOM 1003 O O . LYS A 1 119 ? 15.645 10.866 -6.654 1.00 43.91 119 LYS A O 1
ATOM 1008 N N . GLU A 1 120 ? 14.514 9.190 -5.650 1.00 47.84 120 GLU A N 1
ATOM 1009 C CA . GLU A 1 120 ? 13.890 10.024 -4.632 1.00 47.84 120 GLU A CA 1
ATOM 1010 C C . GLU A 1 120 ? 15.014 10.640 -3.786 1.00 47.84 120 GLU A C 1
ATOM 1012 O O . GLU A 1 120 ? 15.796 9.914 -3.170 1.00 47.84 120 GLU A O 1
ATOM 1017 N N . ILE A 1 121 ? 15.145 11.967 -3.863 1.00 34.31 121 ILE A N 1
ATOM 1018 C CA . ILE A 1 121 ? 16.110 12.772 -3.101 1.00 34.31 121 ILE A CA 1
ATOM 1019 C C . ILE A 1 121 ? 15.608 12.902 -1.663 1.00 34.31 121 ILE A C 1
ATOM 1021 O O . ILE A 1 121 ? 14.390 13.153 -1.500 1.00 34.31 121 ILE A O 1
#